Protein AF-A0A847IQA5-F1 (afdb_monomer_lite)

Structure (mmCIF, N/CA/C/O backbone):
data_AF-A0A847IQA5-F1
#
_entry.id   AF-A0A847IQA5-F1
#
loop_
_atom_site.group_PDB
_atom_site.id
_atom_site.type_symbol
_atom_site.label_atom_id
_atom_site.label_alt_id
_atom_site.label_comp_id
_atom_site.label_asym_id
_atom_site.label_entity_id
_atom_site.label_seq_id
_atom_site.pdbx_PDB_ins_code
_atom_site.Cartn_x
_atom_site.Cartn_y
_atom_site.Cartn_z
_atom_site.occupancy
_atom_site.B_iso_or_equiv
_atom_site.auth_seq_id
_atom_site.auth_comp_id
_atom_site.auth_asym_id
_atom_site.auth_atom_id
_atom_site.pdbx_PDB_model_num
ATOM 1 N N . CYS A 1 1 ? -2.407 -7.089 5.827 1.00 87.62 1 CYS A N 1
ATOM 2 C CA . CYS A 1 1 ? -1.893 -6.215 4.744 1.00 87.62 1 CYS A CA 1
ATOM 3 C C . CYS A 1 1 ? -2.663 -6.396 3.437 1.00 87.62 1 CYS A C 1
ATOM 5 O O . CYS A 1 1 ? -3.370 -5.469 3.080 1.00 87.62 1 CYS A O 1
ATOM 7 N N . ARG A 1 2 ? -2.615 -7.565 2.769 1.00 93.81 2 ARG A N 1
ATOM 8 C CA . ARG A 1 2 ? -3.292 -7.779 1.469 1.00 93.81 2 ARG A CA 1
ATOM 9 C C . ARG A 1 2 ? -4.796 -7.474 1.489 1.00 93.81 2 ARG A C 1
ATOM 11 O O . ARG A 1 2 ? -5.249 -6.688 0.675 1.00 93.81 2 ARG A O 1
ATOM 18 N N . LYS A 1 3 ? -5.548 -8.034 2.445 1.00 95.38 3 LYS A N 1
ATOM 19 C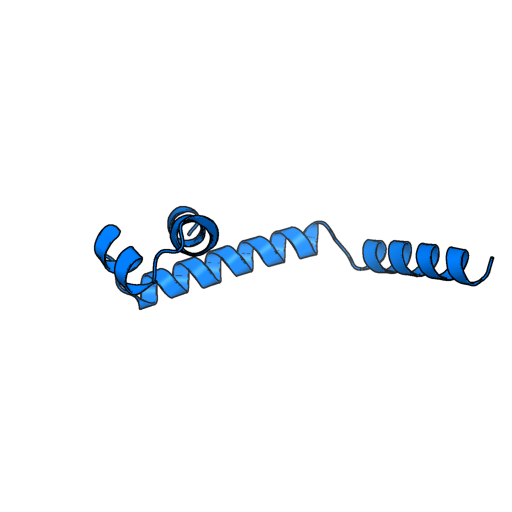 CA . LYS A 1 3 ? -7.003 -7.807 2.561 1.00 95.38 3 LYS A CA 1
ATOM 20 C C . LYS A 1 3 ? -7.355 -6.318 2.699 1.00 95.38 3 LYS A C 1
ATOM 22 O O . LYS A 1 3 ? -8.168 -5.814 1.943 1.00 95.38 3 LYS A O 1
ATOM 27 N N . VAL A 1 4 ? -6.670 -5.609 3.601 1.00 96.56 4 VAL A N 1
ATOM 28 C CA . VAL A 1 4 ? -6.815 -4.153 3.794 1.00 96.56 4 VAL A CA 1
ATOM 29 C C . VAL A 1 4 ? -6.484 -3.369 2.518 1.00 96.56 4 VAL A C 1
ATOM 31 O O . VAL A 1 4 ? -7.212 -2.451 2.158 1.00 96.56 4 VAL A O 1
ATOM 34 N N . PHE A 1 5 ? -5.403 -3.737 1.825 1.00 95.94 5 PHE A N 1
ATOM 35 C CA . PHE A 1 5 ? -5.004 -3.094 0.573 1.00 95.94 5 PHE A CA 1
ATOM 36 C C . PHE A 1 5 ? -6.056 -3.282 -0.525 1.00 95.94 5 PHE A C 1
ATOM 38 O O . PHE A 1 5 ? -6.401 -2.314 -1.192 1.00 95.94 5 PHE A O 1
ATOM 45 N N . VAL A 1 6 ? -6.605 -4.494 -0.671 1.00 96.88 6 VAL A N 1
ATOM 46 C CA . VAL A 1 6 ? -7.648 -4.779 -1.667 1.00 96.88 6 VAL A CA 1
ATOM 47 C C . VAL A 1 6 ? -8.917 -3.982 -1.382 1.00 96.88 6 VAL A C 1
ATOM 49 O O . VAL A 1 6 ? -9.403 -3.284 -2.266 1.00 96.88 6 VAL A O 1
ATOM 52 N N . MET A 1 7 ? -9.365 -3.980 -0.125 1.00 96.50 7 MET A N 1
ATOM 53 C CA . MET A 1 7 ? -10.544 -3.218 0.296 1.00 96.50 7 MET A CA 1
ATOM 54 C C . MET A 1 7 ? -10.393 -1.711 0.053 1.00 96.50 7 MET A C 1
ATOM 56 O O . MET A 1 7 ? -11.357 -1.045 -0.304 1.00 96.50 7 MET A O 1
ATOM 60 N N . SER A 1 8 ? -9.184 -1.169 0.226 1.00 95.50 8 SER A N 1
ATOM 61 C CA . SER A 1 8 ? -8.905 0.254 0.003 1.00 95.50 8 SER A CA 1
ATOM 62 C C . SER A 1 8 ? -8.724 0.617 -1.476 1.00 95.50 8 SER A C 1
ATOM 64 O O . SER A 1 8 ? -9.140 1.698 -1.882 1.00 95.50 8 SER A O 1
ATOM 66 N N . ARG A 1 9 ? -8.068 -0.235 -2.278 1.00 94.38 9 ARG A N 1
ATOM 67 C CA . ARG A 1 9 ? -7.662 0.101 -3.657 1.00 94.38 9 ARG A CA 1
ATOM 68 C C . ARG A 1 9 ? -8.605 -0.401 -4.740 1.00 94.38 9 ARG A C 1
ATOM 70 O O . ARG A 1 9 ? -8.731 0.280 -5.748 1.00 94.38 9 ARG A O 1
ATOM 77 N N . PHE A 1 10 ? -9.234 -1.555 -4.543 1.00 95.69 10 PHE A N 1
ATOM 78 C CA . PHE A 1 10 ? -10.126 -2.156 -5.536 1.00 95.69 10 PHE A CA 1
ATOM 79 C C . PHE A 1 10 ? -11.590 -2.011 -5.134 1.00 95.69 10 PHE A C 1
ATOM 81 O O . PHE A 1 10 ? -12.408 -1.639 -5.965 1.00 95.69 10 PHE A O 1
ATOM 88 N N . ASP A 1 11 ? -11.907 -2.212 -3.853 1.00 95.50 11 ASP A N 1
ATOM 89 C CA . ASP A 1 11 ? -13.302 -2.170 -3.391 1.00 95.50 11 ASP A CA 1
ATOM 90 C C . ASP A 1 11 ? -13.771 -0.749 -3.008 1.00 95.50 11 ASP A C 1
ATOM 92 O O . ASP A 1 11 ? -14.947 -0.537 -2.728 1.00 95.50 11 ASP A O 1
ATOM 96 N N . GLY A 1 12 ? -12.861 0.234 -2.964 1.00 95.19 12 GLY A N 1
ATOM 97 C CA . GLY A 1 12 ? -13.183 1.647 -2.721 1.00 95.19 12 GLY A CA 1
ATOM 98 C C . GLY A 1 12 ? -13.595 2.006 -1.285 1.00 95.19 12 GLY A C 1
ATOM 99 O O . GLY A 1 12 ? -14.077 3.115 -1.053 1.00 95.19 12 GLY A O 1
ATOM 100 N N . PHE A 1 13 ? -13.403 1.115 -0.307 1.00 96.81 13 PHE A N 1
ATOM 101 C CA . PHE A 1 13 ? -13.758 1.399 1.086 1.00 96.81 13 PHE A CA 1
ATOM 102 C C . PHE A 1 13 ? -12.856 2.471 1.709 1.00 96.81 13 PHE A C 1
ATOM 104 O O . PHE A 1 13 ? -11.631 2.476 1.542 1.00 96.81 13 PHE A O 1
ATOM 111 N N . LYS A 1 14 ? -13.450 3.337 2.538 1.00 96.56 14 LYS A N 1
ATOM 112 C CA . LYS A 1 14 ? -12.709 4.309 3.351 1.00 96.56 14 LYS A CA 1
ATOM 113 C C . LYS A 1 14 ? -11.993 3.604 4.503 1.00 96.56 14 LYS A C 1
ATOM 115 O O . LYS A 1 14 ? -12.506 2.655 5.092 1.00 96.56 14 LYS A O 1
ATOM 120 N N . ASN A 1 15 ? -10.851 4.143 4.935 1.00 95.88 15 ASN A N 1
ATOM 121 C CA . ASN A 1 15 ? -10.059 3.571 6.036 1.00 95.88 15 ASN A CA 1
ATOM 122 C C . ASN A 1 15 ? -10.869 3.357 7.328 1.00 95.88 15 ASN A C 1
ATOM 124 O O . ASN A 1 15 ? -10.657 2.369 8.028 1.00 95.88 15 ASN A O 1
ATOM 128 N N . ARG A 1 16 ? -11.826 4.249 7.624 1.00 96.50 16 ARG A N 1
ATOM 129 C CA . ARG A 1 16 ? -12.745 4.115 8.766 1.00 96.50 16 ARG A CA 1
ATOM 130 C C . ARG A 1 16 ? -13.702 2.929 8.616 1.00 96.50 16 ARG A C 1
ATOM 132 O O . ARG A 1 16 ? -13.954 2.230 9.587 1.00 96.50 16 ARG A O 1
ATOM 139 N N . GLU A 1 17 ? -14.210 2.677 7.416 1.00 97.12 17 GLU A N 1
ATOM 140 C CA . GLU A 1 17 ? -15.121 1.558 7.139 1.00 97.12 17 GLU A CA 1
ATOM 141 C C . GLU A 1 17 ? -14.383 0.220 7.214 1.00 97.12 17 GLU A C 1
ATOM 143 O O . GLU A 1 17 ? -14.901 -0.752 7.760 1.00 97.12 17 GLU A O 1
ATOM 148 N N . ILE A 1 18 ? -13.139 0.184 6.728 1.00 97.44 18 ILE A N 1
ATOM 149 C CA . ILE A 1 18 ? -12.259 -0.985 6.833 1.00 97.44 18 ILE A CA 1
ATOM 150 C C . ILE A 1 18 ? -11.923 -1.271 8.301 1.00 97.44 18 ILE A C 1
ATOM 152 O O . ILE A 1 18 ? -11.982 -2.424 8.726 1.00 97.44 18 ILE A O 1
ATOM 156 N N . ALA A 1 19 ? -11.606 -0.229 9.076 1.00 97.75 19 ALA A N 1
ATOM 157 C CA . ALA A 1 19 ? -11.340 -0.324 10.510 1.00 97.75 19 ALA A CA 1
ATOM 158 C C . ALA A 1 19 ? -12.527 -0.947 11.262 1.00 97.75 19 ALA A C 1
ATOM 160 O O . ALA A 1 19 ? -12.339 -1.894 12.022 1.00 97.75 19 ALA A O 1
ATOM 161 N N . LEU A 1 20 ? -13.752 -0.492 10.968 1.00 97.44 20 LEU A N 1
ATOM 162 C CA . LEU A 1 20 ? -14.979 -1.051 11.542 1.00 97.44 20 LEU A CA 1
ATOM 163 C C . LEU A 1 20 ? -15.216 -2.506 11.107 1.00 97.44 20 LEU A C 1
ATOM 165 O O . LEU A 1 20 ? -15.441 -3.365 11.952 1.00 97.44 20 LEU A O 1
ATOM 169 N N . LYS A 1 21 ? -15.112 -2.815 9.806 1.00 96.50 21 LYS A N 1
ATOM 170 C CA . LYS A 1 21 ? -15.332 -4.176 9.272 1.00 96.50 21 LYS A CA 1
ATOM 171 C C . LYS A 1 21 ? -14.344 -5.208 9.815 1.00 96.50 21 LYS A C 1
ATOM 173 O O . LYS A 1 21 ? -14.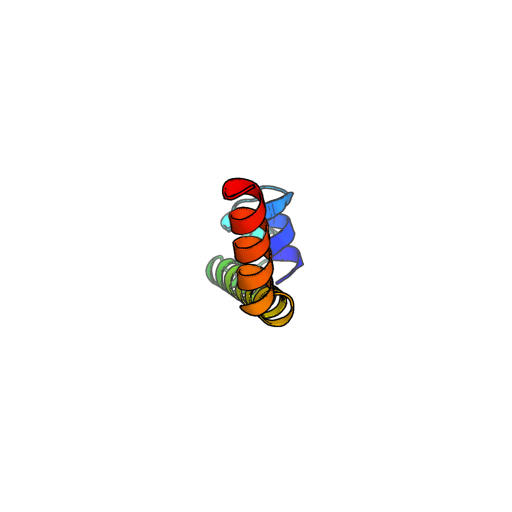691 -6.378 9.933 1.00 96.50 21 LYS A O 1
ATOM 178 N N . LEU A 1 22 ? -13.102 -4.800 10.067 1.00 95.44 22 LEU A N 1
ATOM 179 C CA . LEU A 1 22 ? -12.039 -5.685 10.548 1.00 95.44 22 LEU A CA 1
ATOM 180 C C . LEU A 1 22 ? -11.829 -5.598 12.064 1.00 95.44 22 LEU A C 1
ATOM 182 O O . LEU A 1 22 ? -10.975 -6.314 12.578 1.00 95.44 22 LEU A O 1
ATOM 186 N N . ASN A 1 23 ? -12.594 -4.749 12.757 1.00 96.62 23 ASN A N 1
ATOM 187 C CA . ASN A 1 23 ? -12.476 -4.475 14.187 1.00 96.62 23 ASN A CA 1
ATOM 188 C C . ASN A 1 23 ? -11.036 -4.133 14.626 1.00 96.62 23 ASN A C 1
ATOM 190 O O . ASN A 1 23 ? -10.489 -4.705 15.566 1.00 96.62 23 ASN A O 1
ATOM 194 N N . ILE A 1 24 ? -10.401 -3.212 13.899 1.00 96.56 24 ILE A N 1
ATOM 195 C CA . ILE A 1 24 ? -9.053 -2.697 14.183 1.00 96.56 24 ILE A CA 1
ATOM 196 C C . ILE A 1 24 ? -9.061 -1.169 14.164 1.00 96.56 24 ILE A C 1
ATOM 198 O O . ILE A 1 24 ? -9.983 -0.553 13.636 1.00 96.56 24 ILE A O 1
ATOM 202 N N . SER A 1 25 ? -8.018 -0.527 14.692 1.00 97.50 25 SER A N 1
ATOM 203 C CA . SER A 1 25 ? -7.909 0.932 14.617 1.00 97.50 25 SER A CA 1
ATOM 204 C C . SER A 1 25 ? -7.650 1.419 13.185 1.00 97.50 25 SER A C 1
ATOM 206 O O . SER A 1 25 ? -7.037 0.734 12.361 1.00 97.50 25 SER A O 1
ATOM 208 N N . THR A 1 26 ? -8.043 2.658 12.892 1.00 96.81 26 THR A N 1
ATOM 209 C CA . THR A 1 26 ? -7.702 3.333 11.626 1.00 96.81 26 THR A CA 1
ATOM 210 C C . THR A 1 26 ? -6.188 3.436 11.425 1.00 96.81 26 THR A C 1
ATOM 212 O O . THR A 1 26 ? -5.691 3.205 10.326 1.00 96.81 26 THR A O 1
ATOM 215 N N . THR A 1 27 ? -5.426 3.661 12.496 1.00 97.25 27 THR A N 1
ATOM 216 C CA . THR A 1 27 ? -3.955 3.639 12.473 1.00 97.25 27 THR A CA 1
ATOM 217 C C . THR A 1 27 ? -3.385 2.267 12.101 1.00 97.25 27 THR A C 1
ATOM 219 O O . THR A 1 27 ? -2.383 2.188 11.384 1.00 97.25 27 THR A O 1
ATOM 222 N N . ALA A 1 28 ? -4.022 1.169 12.522 1.00 96.88 28 ALA A N 1
ATOM 223 C CA . ALA A 1 28 ? -3.635 -0.180 12.114 1.00 96.88 28 ALA A CA 1
ATOM 224 C C . ALA A 1 28 ? -3.925 -0.424 10.624 1.00 96.88 28 ALA A C 1
ATOM 226 O O . ALA A 1 28 ? -3.085 -1.001 9.927 1.00 96.88 28 ALA A O 1
ATOM 227 N N . VAL A 1 29 ? -5.061 0.070 10.111 1.00 97.56 29 VAL A N 1
ATOM 228 C CA . VAL A 1 29 ? -5.384 0.060 8.671 1.00 97.56 29 VAL A CA 1
ATOM 229 C C . VAL A 1 29 ? -4.288 0.768 7.878 1.00 97.56 29 VAL A C 1
ATOM 231 O O . VAL A 1 29 ? -3.708 0.176 6.968 1.00 97.56 29 VAL A O 1
ATOM 234 N N . GLU A 1 30 ? -3.921 1.988 8.265 1.00 96.88 30 GLU A N 1
ATOM 235 C CA . GLU A 1 30 ? -2.853 2.733 7.597 1.00 96.88 30 GLU A CA 1
ATOM 236 C C . GLU A 1 30 ? -1.504 2.011 7.648 1.00 96.88 30 GLU A C 1
ATOM 238 O O . GLU A 1 30 ? -0.798 1.938 6.641 1.00 96.88 30 GLU A O 1
ATOM 243 N N . LYS A 1 31 ? -1.141 1.429 8.800 1.00 97.62 31 LYS A N 1
ATOM 244 C CA . LYS A 1 31 ? 0.090 0.637 8.937 1.00 97.62 31 LYS A CA 1
ATOM 245 C C . LYS A 1 31 ? 0.084 -0.558 7.982 1.00 97.62 31 LYS A C 1
ATOM 247 O O . LYS A 1 31 ? 1.107 -0.855 7.364 1.00 97.62 31 LYS A O 1
ATOM 252 N N . HIS A 1 32 ? -1.054 -1.232 7.825 1.00 97.06 32 HIS A N 1
ATOM 253 C CA . HIS A 1 32 ? -1.202 -2.324 6.867 1.00 97.06 32 HIS A CA 1
ATOM 254 C C . HIS A 1 32 ? -1.105 -1.865 5.410 1.00 97.06 32 HIS A C 1
ATOM 256 O O . HIS A 1 32 ? -0.526 -2.606 4.613 1.00 97.06 32 HIS A O 1
ATOM 262 N N . ILE A 1 33 ? -1.621 -0.678 5.074 1.00 95.88 33 ILE A N 1
ATOM 263 C CA . ILE A 1 33 ? -1.482 -0.080 3.737 1.00 95.88 33 ILE A CA 1
ATOM 264 C C . ILE A 1 33 ? -0.015 0.259 3.465 1.00 95.88 33 ILE A C 1
ATOM 266 O O . ILE A 1 33 ?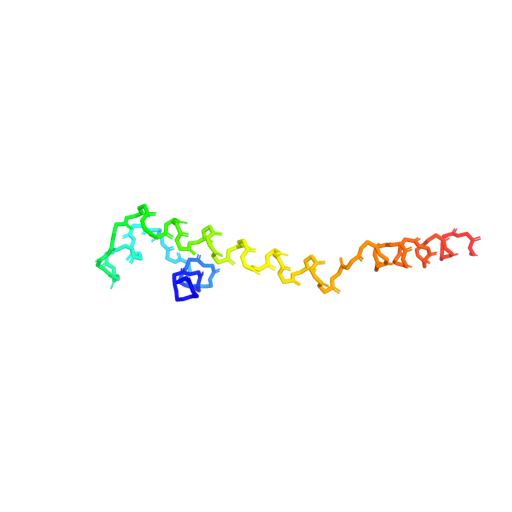 0.529 -0.194 2.460 1.00 95.88 33 ILE A O 1
ATOM 270 N N . ARG A 1 34 ? 0.654 0.972 4.382 1.00 96.69 34 ARG A N 1
ATOM 271 C CA . ARG A 1 34 ? 2.082 1.315 4.262 1.00 96.69 34 ARG A CA 1
ATOM 272 C C . ARG A 1 34 ? 2.947 0.069 4.085 1.00 96.69 34 ARG A C 1
ATOM 274 O O . ARG A 1 34 ? 3.777 0.022 3.185 1.00 96.69 34 ARG A O 1
ATOM 281 N N . LYS A 1 35 ? 2.704 -0.975 4.887 1.00 96.94 35 LYS A N 1
ATOM 282 C CA . LYS A 1 35 ? 3.422 -2.252 4.763 1.00 96.94 35 LYS A CA 1
ATOM 283 C C . LYS A 1 35 ? 3.165 -2.931 3.414 1.00 96.94 35 LYS A C 1
ATOM 285 O O . LYS A 1 35 ? 4.104 -3.447 2.828 1.00 96.94 35 LYS A O 1
ATOM 290 N N . ALA A 1 36 ? 1.924 -2.933 2.920 1.00 95.81 36 ALA A N 1
ATOM 291 C CA . ALA A 1 36 ? 1.603 -3.513 1.615 1.00 95.81 36 ALA A CA 1
ATOM 292 C C . ALA A 1 36 ? 2.308 -2.775 0.465 1.00 95.81 36 ALA A C 1
ATOM 294 O O . ALA A 1 36 ? 2.887 -3.426 -0.397 1.00 95.81 36 ALA A O 1
ATOM 295 N N . LEU A 1 37 ? 2.303 -1.438 0.489 1.00 95.19 37 LEU A N 1
ATOM 296 C CA . LEU A 1 37 ? 2.993 -0.614 -0.506 1.00 95.19 37 LEU A CA 1
ATOM 297 C C . LEU A 1 37 ? 4.504 -0.818 -0.460 1.00 95.19 37 LEU A C 1
ATOM 299 O O . LEU A 1 37 ? 5.102 -1.062 -1.494 1.00 95.19 37 LEU A O 1
ATOM 303 N N . SER A 1 38 ? 5.108 -0.809 0.729 1.00 95.88 38 SER A N 1
ATOM 304 C CA . SER A 1 38 ? 6.543 -1.067 0.876 1.00 95.88 38 SER A CA 1
ATOM 305 C C . SER A 1 38 ? 6.940 -2.441 0.324 1.00 95.88 38 SER A C 1
ATOM 307 O O . SER A 1 38 ? 7.932 -2.547 -0.389 1.00 95.88 38 SER A O 1
ATOM 309 N N . SER A 1 39 ? 6.143 -3.486 0.579 1.00 94.19 39 SER A N 1
ATOM 310 C CA . SER A 1 39 ? 6.384 -4.809 -0.014 1.00 94.19 39 SER A CA 1
ATOM 311 C C . SER A 1 39 ? 6.244 -4.811 -1.538 1.00 94.19 39 SER A C 1
ATOM 313 O O . SER A 1 39 ? 6.990 -5.514 -2.212 1.00 94.19 39 SER A O 1
ATOM 315 N N . LEU A 1 40 ? 5.305 -4.032 -2.080 1.00 91.06 40 LEU A N 1
ATOM 316 C CA . LEU A 1 40 ? 5.105 -3.907 -3.520 1.00 91.06 40 LEU A CA 1
ATOM 317 C C . LEU A 1 40 ? 6.276 -3.168 -4.181 1.00 91.06 40 LEU A C 1
ATOM 319 O O . LEU A 1 40 ? 6.834 -3.662 -5.154 1.00 91.06 40 LEU A O 1
ATOM 323 N N . THR A 1 41 ? 6.690 -2.033 -3.619 1.00 90.25 41 THR A N 1
ATOM 324 C CA . THR A 1 41 ? 7.851 -1.265 -4.080 1.00 90.25 41 THR A CA 1
ATOM 325 C C . THR A 1 41 ? 9.115 -2.116 -4.054 1.00 90.25 41 THR A C 1
ATOM 327 O O . THR A 1 41 ? 9.776 -2.225 -5.077 1.00 90.25 41 THR A O 1
ATOM 330 N N . ALA A 1 42 ? 9.396 -2.814 -2.950 1.00 92.31 42 ALA A N 1
ATOM 331 C CA . ALA A 1 42 ? 10.569 -3.683 -2.851 1.00 92.31 42 ALA A CA 1
ATOM 332 C C . ALA A 1 42 ? 10.558 -4.821 -3.891 1.00 92.31 42 ALA A C 1
ATOM 334 O O . ALA A 1 42 ? 11.602 -5.207 -4.413 1.00 92.31 42 ALA A O 1
ATOM 335 N N . TYR A 1 43 ? 9.378 -5.364 -4.212 1.00 90.75 43 TYR A N 1
ATOM 336 C CA . TYR A 1 43 ? 9.240 -6.357 -5.277 1.00 90.75 43 TYR A CA 1
ATOM 337 C C . TYR A 1 43 ? 9.576 -5.765 -6.653 1.00 90.75 43 TYR A C 1
ATOM 339 O O . TYR A 1 43 ? 10.321 -6.381 -7.417 1.00 90.75 43 TYR A O 1
ATOM 347 N N . PHE A 1 44 ? 9.063 -4.569 -6.954 1.00 85.69 44 PHE A N 1
ATOM 348 C CA . PHE A 1 44 ? 9.344 -3.880 -8.213 1.00 85.69 44 PHE A CA 1
ATOM 349 C C . PHE A 1 44 ? 10.808 -3.454 -8.329 1.00 85.69 44 PHE A C 1
ATOM 351 O O . PHE A 1 44 ? 11.413 -3.704 -9.361 1.00 85.69 44 PHE A O 1
ATOM 358 N N . GLU A 1 45 ? 11.411 -2.895 -7.284 1.00 85.75 45 GLU A N 1
ATOM 359 C CA . GLU A 1 45 ? 12.834 -2.530 -7.280 1.00 85.75 45 GLU A CA 1
ATOM 360 C C . GLU A 1 45 ? 13.736 -3.742 -7.528 1.00 85.75 45 GLU A C 1
ATOM 362 O O . GLU A 1 45 ? 14.724 -3.651 -8.254 1.00 85.75 45 GLU A O 1
ATOM 367 N N . LYS A 1 46 ? 13.370 -4.906 -6.977 1.00 86.56 46 LYS A N 1
ATOM 368 C CA . LYS A 1 46 ? 14.103 -6.149 -7.217 1.00 86.56 46 LYS A CA 1
ATOM 369 C C . LYS A 1 46 ? 13.959 -6.647 -8.658 1.00 86.56 46 LYS A C 1
ATOM 371 O O . LYS A 1 46 ? 14.929 -7.162 -9.205 1.00 86.56 46 LYS A O 1
ATOM 376 N N . GLN A 1 47 ? 12.764 -6.549 -9.245 1.00 82.31 47 GLN A N 1
ATOM 377 C CA . GLN A 1 47 ? 12.511 -7.053 -10.600 1.00 82.31 47 GLN A CA 1
ATOM 378 C C . GLN A 1 47 ? 12.903 -6.090 -11.716 1.00 82.31 47 GLN A C 1
ATOM 380 O O . GLN A 1 47 ? 13.192 -6.533 -12.824 1.00 82.31 47 GLN A O 1
ATOM 385 N N . TYR A 1 48 ? 12.932 -4.792 -11.430 1.00 78.69 48 TYR A N 1
ATOM 386 C CA . TYR A 1 48 ? 13.239 -3.743 -12.393 1.00 78.69 48 TYR A CA 1
ATOM 387 C C . TYR A 1 48 ? 14.471 -2.952 -11.954 1.00 78.69 48 TYR A C 1
ATOM 389 O O . TYR A 1 48 ? 14.357 -1.777 -11.595 1.00 78.69 48 TYR A O 1
ATOM 397 N N . PRO A 1 49 ? 15.664 -3.578 -11.970 1.00 77.75 49 PRO A N 1
ATOM 398 C CA . PRO A 1 49 ? 16.900 -2.860 -11.713 1.00 77.75 49 PRO A CA 1
ATOM 399 C C . PRO A 1 49 ? 17.114 -1.777 -12.775 1.00 77.75 49 PRO A C 1
ATOM 401 O O . PRO A 1 49 ? 16.594 -1.857 -13.890 1.00 77.75 49 PRO A O 1
ATOM 404 N N . PHE A 1 50 ? 17.944 -0.788 -12.440 1.00 77.50 50 PHE A N 1
ATOM 405 C CA . PHE A 1 50 ? 18.279 0.375 -13.275 1.00 77.50 50 PHE A CA 1
ATOM 406 C C . PHE A 1 50 ? 18.605 0.024 -14.741 1.00 77.50 50 PHE A C 1
ATOM 408 O O . PHE A 1 50 ? 18.311 0.794 -15.650 1.00 77.50 50 PHE A O 1
ATOM 415 N N . ASN A 1 51 ? 19.132 -1.179 -14.981 1.00 77.12 51 ASN A N 1
ATOM 416 C CA . ASN A 1 51 ? 19.406 -1.721 -16.309 1.00 77.12 51 ASN A CA 1
ATOM 417 C C . ASN A 1 51 ? 18.179 -1.756 -17.233 1.00 77.12 51 ASN A C 1
ATOM 419 O O . ASN A 1 51 ? 18.325 -1.470 -18.415 1.00 77.12 51 ASN A O 1
ATOM 423 N N . ILE A 1 52 ? 16.975 -2.050 -16.730 1.00 83.75 52 ILE A N 1
ATOM 424 C CA . ILE A 1 52 ? 15.762 -2.032 -17.565 1.00 83.75 52 ILE A CA 1
ATOM 425 C C . ILE A 1 52 ? 15.427 -0.603 -18.006 1.00 83.75 52 ILE A C 1
ATOM 427 O O . ILE A 1 52 ? 15.086 -0.394 -19.167 1.00 83.75 52 ILE A O 1
ATOM 431 N N . TYR A 1 53 ? 15.603 0.392 -17.132 1.00 82.19 53 TYR A N 1
ATOM 432 C CA . TYR A 1 53 ? 15.438 1.799 -17.508 1.00 82.19 53 TYR A CA 1
ATOM 433 C C . TYR A 1 53 ? 16.471 2.237 -18.5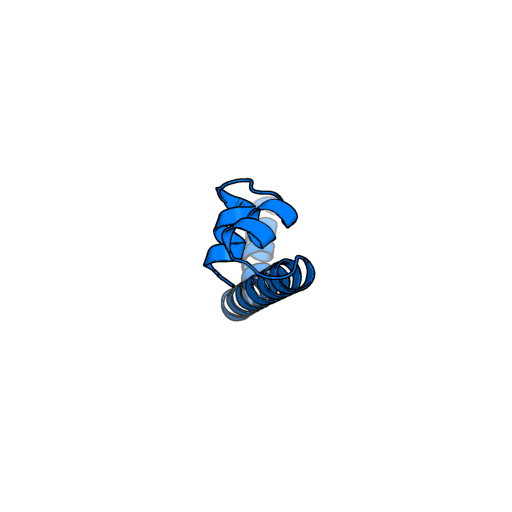50 1.00 82.19 53 TYR A C 1
ATOM 435 O O . TYR A 1 53 ? 16.107 2.924 -19.500 1.00 82.19 53 TYR A O 1
ATOM 443 N N . ILE A 1 54 ? 17.729 1.800 -18.418 1.00 86.88 54 ILE A N 1
ATOM 444 C CA . ILE A 1 54 ? 18.789 2.080 -19.400 1.00 86.88 54 ILE A CA 1
ATOM 445 C C . ILE A 1 54 ? 18.454 1.454 -20.760 1.00 86.88 54 ILE A C 1
ATOM 447 O O . ILE A 1 54 ? 18.601 2.130 -21.771 1.00 86.88 54 ILE A O 1
ATOM 451 N N . ILE A 1 55 ? 17.966 0.208 -20.792 1.00 88.69 55 ILE A N 1
ATOM 452 C CA . ILE A 1 55 ? 17.568 -0.482 -22.032 1.00 88.69 55 ILE A CA 1
ATOM 453 C C . ILE A 1 55 ? 16.381 0.221 -22.697 1.00 88.69 55 ILE A C 1
ATOM 455 O O . ILE A 1 55 ? 16.391 0.451 -23.901 1.00 88.69 55 ILE A O 1
ATOM 459 N N . ILE A 1 56 ? 15.357 0.596 -21.926 1.00 89.56 56 ILE A N 1
ATOM 460 C CA . ILE A 1 56 ? 14.205 1.327 -22.468 1.00 89.56 56 ILE A CA 1
ATOM 461 C C . ILE A 1 56 ? 14.658 2.682 -23.021 1.00 89.56 56 ILE A C 1
ATOM 463 O O . ILE A 1 56 ? 14.267 3.059 -24.122 1.00 89.56 56 ILE A O 1
ATOM 467 N N . PHE A 1 57 ? 15.515 3.398 -22.292 1.00 92.31 57 PHE A N 1
ATOM 468 C CA . PHE A 1 57 ? 16.033 4.694 -22.720 1.00 92.31 57 PHE A CA 1
ATOM 469 C C . PHE A 1 57 ? 16.922 4.589 -23.967 1.00 92.31 57 PHE A C 1
ATOM 471 O O . PHE A 1 57 ? 16.787 5.406 -24.874 1.00 92.31 57 PHE A O 1
ATOM 478 N N . SER A 1 58 ? 17.784 3.571 -24.058 1.00 91.19 58 SER A N 1
ATOM 479 C CA . SER A 1 58 ? 18.623 3.341 -25.239 1.00 91.19 58 SER A CA 1
ATOM 480 C C . SER A 1 58 ? 17.797 2.939 -26.462 1.00 91.19 58 SER A C 1
ATOM 482 O O . SER A 1 58 ? 18.050 3.451 -27.550 1.00 91.19 58 SER A O 1
ATOM 484 N N . CYS A 1 59 ? 16.771 2.098 -26.292 1.00 88.00 59 CYS A N 1
ATOM 485 C CA . CYS A 1 59 ? 15.824 1.773 -27.359 1.00 88.00 59 CYS A CA 1
ATOM 486 C C . CYS A 1 59 ? 15.075 3.020 -27.847 1.00 88.00 59 CYS A C 1
ATOM 488 O O . CYS A 1 59 ? 14.994 3.254 -29.051 1.00 88.00 59 CYS A O 1
ATOM 490 N N . LEU A 1 60 ? 14.566 3.851 -26.934 1.00 90.94 60 LEU A N 1
ATOM 491 C CA . LEU A 1 60 ? 13.865 5.086 -27.295 1.00 90.94 60 LEU A CA 1
ATOM 492 C C . LEU A 1 60 ? 14.780 6.084 -28.020 1.00 90.94 60 LEU A C 1
ATOM 494 O O . LEU A 1 60 ? 14.346 6.690 -28.994 1.00 90.94 60 LEU A O 1
ATOM 498 N N . LEU A 1 61 ? 1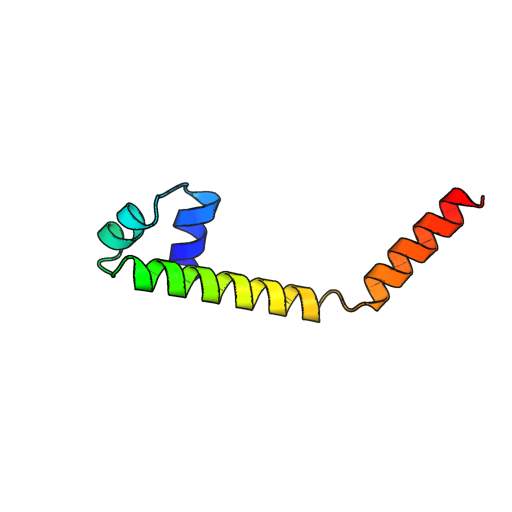6.040 6.223 -27.592 1.00 89.56 61 LEU A N 1
ATOM 499 C CA . LEU A 1 61 ? 17.028 7.068 -28.269 1.00 89.56 61 LEU A CA 1
ATOM 500 C C . LEU A 1 61 ? 17.360 6.570 -29.676 1.00 89.56 61 LEU A C 1
ATOM 502 O O . LEU A 1 61 ? 17.417 7.386 -30.589 1.00 89.56 61 LEU A O 1
ATOM 506 N N . SER A 1 62 ? 17.545 5.259 -29.860 1.00 87.12 62 SER A N 1
ATOM 507 C CA . SER A 1 62 ? 17.772 4.675 -31.191 1.00 87.12 62 SER A CA 1
ATOM 508 C C . SER A 1 62 ? 16.613 5.011 -32.127 1.00 87.12 62 SER A C 1
ATOM 510 O O . SER A 1 62 ? 16.831 5.522 -33.210 1.00 87.12 62 SER A O 1
ATOM 512 N N . THR A 1 63 ? 15.375 4.853 -31.653 1.00 86.94 63 THR A N 1
ATOM 513 C CA . THR A 1 63 ? 14.165 5.121 -32.454 1.00 86.94 63 THR A CA 1
ATOM 514 C C . THR A 1 63 ? 13.942 6.610 -32.762 1.00 86.94 63 THR A C 1
ATOM 516 O O . THR A 1 63 ? 13.109 6.941 -33.595 1.00 86.94 63 THR A O 1
ATOM 519 N N . TYR A 1 64 ? 14.610 7.519 -32.045 1.00 85.69 64 TYR A N 1
ATOM 520 C CA . TYR A 1 64 ? 14.548 8.962 -32.299 1.00 85.69 64 TYR A CA 1
ATOM 521 C C . TYR A 1 64 ? 15.679 9.446 -33.221 1.00 85.69 64 TYR A C 1
ATOM 523 O O . TYR A 1 64 ? 15.550 10.492 -33.853 1.00 85.69 64 TYR A O 1
ATOM 531 N N . LEU A 1 65 ? 16.808 8.731 -33.234 1.00 78.25 65 LEU A N 1
ATOM 532 C CA . LEU A 1 65 ? 17.988 9.060 -34.037 1.00 78.25 65 LEU A CA 1
ATOM 533 C C . LEU A 1 65 ? 17.977 8.405 -35.430 1.00 78.25 65 LEU A C 1
ATOM 535 O O . LEU A 1 65 ? 18.690 8.901 -36.302 1.00 78.25 65 LEU A O 1
ATOM 539 N N . ASP A 1 66 ? 17.191 7.341 -35.619 1.00 60.12 66 ASP A N 1
ATOM 540 C CA . ASP A 1 66 ? 16.836 6.729 -36.912 1.00 60.12 66 ASP A CA 1
ATOM 541 C C . ASP A 1 66 ? 15.594 7.396 -37.539 1.00 60.12 66 ASP A C 1
ATOM 543 O O . ASP A 1 66 ? 15.580 7.583 -38.780 1.00 60.12 66 ASP A O 1
#

Foldseek 3Di:
DVVLLCCVPPVVDDLVRVCVVVVHDSVVSVVVNVVVVVVVVVVCCVVDPCVNVVVVVVVVVVVVVD

Secondary structure (DSSP, 8-state):
-HHHHHHHHTS---HHHHHHHHT--HHHHHHHHHHHHHHHHHHHHHHS-HHHHHHHHHHHHHHHH-

Radius of gyration: 18.61 Å; chains: 1; bounding box: 35×17×52 Å

Sequence (66 aa):
CRKVFVMSRFDGFKNREIALKLNISTTAVEKHIRKALSSLTAYFEKQYPFNIYIIIFSCLLSTYLD

pLDDT: mean 91.59, std 7.07, range [60.12, 97.75]

=== Feature glossary ===
The record interleaves many kinds of information about one protein. Here is each kind framed as the question it answers.

Q: What does the local fold look like, residue by residue?
A: A 3Di character summarizes, for each residue, the relative orientation of the Cα frame of its nearest spatial neighbor. Because it encodes fold topology rather than chemistry, 3Di alignments detect remote structural similarity that sequence alignment misses.

Q: Which residues are in helices, strands, or loops?
A: Secondary structure is the local, repeating backbone conformation. DSSP classifies it into eight states by reading the hydrogen-bond network: three helix types (H, G, I), two β types (E, B), two non-regular types (T, S), and unstructured coil (-).

Q: How big and how compact is the whole molecule?
A: Three whole-structure scalars: the radius of gyration (RMS distance of Cα from centroid, in Å), the count of Cα–Cα contacts (pairs closer than 8 Å and separated by more than four residues in sequence — i.e. tertiary, not local, contacts), and the bounding-box dimensions. Together they distinguish compact globular folds from extended fibres or disordered chains.

Q: How confident is the AlphaFold model at each residue?
A: For AlphaFold models, the B-factor field carries pLDDT — the model's own estimate of local accuracy on a 0–100 scale. Regions with pLDDT<50 should be treated as essentially unmodeled; they often correspond to intrinsically disordered segments.

Q: What family and function is it annotated with?
A: Functional annotations link the protein to curated databases. InterPro entries identify conserved domains and families by matching the sequence against member-database signatures (Pfam, PROSITE, CDD, …). Gene Ontology (GO) terms describe molecular function, biological process, and cellular component in a controlled vocabulary. CATH places the structure in a hierarchical fold classification (Class/Architecture/Topology/Homologous-superfamily). The organism is the source species.

Q: What known structures does this most resemble?
A: Nearest PDB neighbors are the top structural matches found by Foldseek when searching this structure against the entire Protein Data Bank. Each hit reports a TM-score (0 to 1; >0.5 almost always implies the same fold) and an E-value. These are *structural* homologs — they may share no detectable sequence similarity.

Q: Which residues are buried vs exposed?
A: Solvent-accessible surface area (SASA) is the area in Å² traced out by the centre of a 1.4 Å probe sphere (a water molecule) rolled over the protein's van der Waals surface (Shrake–Rupley / Lee–Richards construction). Buried residues have near-zero SASA; fully exposed residues can exceed 200 Å². The total SASA scales roughly with the number of surface residues.

Q: What are the backbone torsion angles?
A: φ (phi) and ψ (psi) are the two rotatable backbone dihedrals per residue: φ is the C(i-1)–N–Cα–C torsion, ψ is the N–Cα–C–N(i+1) torsion, both in degrees on (−180°, 180°]. α-helical residues cluster near (−60°, −45°); β-strand residues near (−120°, +130°). A Ramachandran plot is simply a scatter of (φ, ψ) for every residue.

Q: Are the domains correctly placed relative to each other?
A: Predicted aligned error is AlphaFold's pairwise confidence. Unlike pLDDT (per-residue), PAE is per-residue-pair and captures whether two parts of the structure are correctly placed relative to each other. Units are ångströms of expected positional error.

Q: What if only a Cα trace is available?
A: P-SEA three-state annotation labels each residue as helix, strand, or coil based purely on the geometry of the Cα trace. It serves as a fallback when the full backbone (and thus DSSP) is unavailable.

Q: What is the amino-acid chain?
A: This is the polypeptide sequence — one letter per residue, N-terminus first. Length ranges from a few dozen residues for small domains to over a thousand for large multi-domain proteins.

Q: What do the rendered images show?
A: The six renders are orthographic views along the three Cartesian axes in both directions. Representation (cartoon, sticks, or surface) and color scheme (sequence-rainbow or by-chain) vary across proteins so the training set covers all the common visualization conventions.

Q: What do the diagnostic plots show?
A: Plot images: a contact map (which residues are close in 3D, as an N×N binary image), a Ramachandran scatter (backbone torsion angles, revealing secondary-structure composition at a glance), and — for AlphaFold structures — a PAE heatmap (pairwise prediction confidence).

Q: How mobile is each atom in the crystal?
A: B-factor (Debye–Waller factor) reflects atomic displacement in the crystal lattice. It is an experimental observable (units Å²), not a prediction; low values mean the atom is pinned down, high values mean it moves or is heterogeneous across the crystal.

Q: Where is each b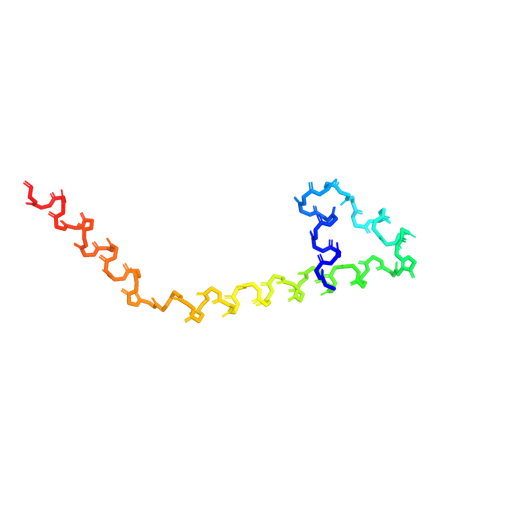ackbone atom in 3D?
A: The mmCIF table is the protein's shape written out atom by atom. For each backbone N, Cα, C, and carbonyl O, it records an (x, y, z) coordinate triple in Å plus the residue type, chain letter, and residue number.